Protein AF-A0A914RLU3-F1 (afdb_monomer_lite)

InterPro domains:
  IPR011598 Myc-type, basic helix-loop-helix (bHLH) domain [PF00010] (52-104)
  IPR011598 Myc-type, basic helix-loop-helix (bHLH) domain [PS50888] (50-103)
  IPR011598 Myc-type, basic helix-loop-helix (bHLH) domain [SM00353] (56-109)
  IPR036638 Helix-loop-helix DNA-binding domain superfamily [G3DSA:4.10.280.10] (49-121)
  IPR036638 Helix-loop-helix DNA-binding domain superfamily [SSF47459] (41-115)

Sequence (152 aa):
MGPIEAQVERCHVSGGSGHSGSPIGMDMETLVRGSSQEISNEPDFYRDRRKKDIHNMIERRRRYNINDRIKELGLMLPKHSAEEMKLNKGTILKASCDYIRQLQKDRELMLRQQQQQARLEHAARIYAERVKIRSSNDFASLRVNFTHLRLY

pLDDT: mean 76.43, std 21.84, range [33.19, 98.69]

Radius of gyration: 37.79 Å; chains: 1; bounding box: 86×36×114 Å

Foldseek 3Di:
DDDDDDDDDDDDDDDDDDDDDDPDDPDPVCVVVVPPPPPDDDPVVVVVVVVVVVVVVVVVVVVVVVVVVLVVLVVPADPVQVPPDPDDSVSSVVRSVVVVVVVVVVVVVVVVVVVVVVVVVVVVVVVVVVVVVVVVVVVVVVVVVVVVVVVD

Structure (mmCIF, N/CA/C/O backbone):
data_AF-A0A914RLU3-F1
#
_entry.id   AF-A0A914RLU3-F1
#
loop_
_atom_site.group_PDB
_atom_site.id
_atom_site.type_symbol
_atom_site.label_atom_id
_atom_site.label_alt_id
_atom_site.label_comp_id
_atom_site.label_asym_id
_atom_site.label_entity_id
_atom_site.label_seq_id
_atom_site.pdbx_PDB_ins_code
_atom_site.Cartn_x
_atom_site.Cartn_y
_atom_site.Cartn_z
_atom_site.occupancy
_atom_site.B_iso_or_equiv
_atom_site.auth_seq_id
_atom_site.auth_comp_id
_atom_site.auth_asym_id
_atom_site.auth_atom_id
_atom_site.pdbx_PDB_model_num
ATOM 1 N N . MET A 1 1 ? -27.153 -2.106 -46.336 1.00 46.38 1 MET A N 1
ATOM 2 C CA . MET A 1 1 ? -27.915 -3.067 -45.512 1.00 46.38 1 MET A CA 1
ATOM 3 C C . MET A 1 1 ? -27.770 -4.441 -46.148 1.00 46.38 1 MET A C 1
ATOM 5 O O . MET A 1 1 ? -28.443 -4.730 -47.123 1.00 46.38 1 MET A O 1
ATOM 9 N N . GLY A 1 2 ? -26.804 -5.211 -45.654 1.00 47.69 2 GLY A N 1
ATOM 10 C CA . GLY A 1 2 ? -26.425 -6.572 -46.053 1.00 47.69 2 GLY A CA 1
ATOM 11 C C . GLY A 1 2 ? -25.461 -7.099 -44.972 1.00 47.69 2 GLY A C 1
ATOM 12 O O . GLY A 1 2 ? -24.782 -6.264 -44.369 1.00 47.69 2 GLY A O 1
ATOM 13 N N . PRO A 1 3 ? -25.498 -8.393 -44.610 1.00 53.44 3 PRO A N 1
ATOM 14 C CA . PRO A 1 3 ? -25.253 -8.822 -43.236 1.00 53.44 3 PRO A CA 1
ATOM 15 C C . PRO A 1 3 ? -23.774 -8.951 -42.849 1.00 53.44 3 PRO A C 1
ATOM 17 O O . PRO A 1 3 ? -22.882 -9.154 -43.663 1.00 53.44 3 PRO A O 1
ATOM 20 N N . ILE A 1 4 ? -23.588 -8.811 -41.543 1.00 46.34 4 ILE A N 1
ATOM 21 C CA . ILE A 1 4 ? -22.381 -8.872 -40.720 1.00 46.34 4 ILE A CA 1
ATOM 22 C C . ILE A 1 4 ? -21.914 -10.334 -40.615 1.00 46.34 4 ILE A C 1
ATOM 24 O O . ILE A 1 4 ? -22.613 -11.148 -40.015 1.00 46.34 4 ILE A O 1
ATOM 28 N N . GLU A 1 5 ? -20.748 -10.673 -41.172 1.00 45.66 5 GLU A N 1
ATOM 29 C CA . GLU A 1 5 ? -20.100 -11.964 -40.911 1.00 45.66 5 GLU A CA 1
ATOM 30 C C . GLU A 1 5 ? -19.402 -11.928 -39.546 1.00 45.66 5 GLU A C 1
ATOM 32 O O . GLU A 1 5 ? -18.410 -11.231 -39.331 1.00 45.66 5 GLU A O 1
ATOM 37 N N . ALA A 1 6 ? -19.962 -12.681 -38.601 1.00 46.19 6 ALA A N 1
ATOM 38 C CA . ALA A 1 6 ? -19.356 -12.973 -37.316 1.00 46.19 6 ALA A CA 1
ATOM 39 C C . ALA A 1 6 ? -18.381 -14.152 -37.472 1.00 46.19 6 ALA A C 1
ATOM 41 O O . ALA A 1 6 ? -18.801 -15.300 -37.612 1.00 46.19 6 ALA A O 1
ATOM 42 N N . GLN A 1 7 ? -17.076 -13.881 -37.416 1.00 38.69 7 GLN A N 1
ATOM 43 C CA . GLN A 1 7 ? -16.056 -14.923 -37.288 1.00 38.69 7 GLN A CA 1
ATOM 44 C C . GLN A 1 7 ? -15.999 -15.388 -35.821 1.00 38.69 7 GLN A C 1
ATOM 46 O O . GLN A 1 7 ? -15.350 -14.773 -34.975 1.00 38.69 7 GLN A O 1
ATOM 51 N N . VAL A 1 8 ? -16.708 -16.475 -35.519 1.00 45.25 8 VAL A N 1
ATOM 52 C CA . VAL A 1 8 ? -16.629 -17.204 -34.247 1.00 45.25 8 VAL A CA 1
ATOM 53 C C . VAL A 1 8 ? -15.553 -18.290 -34.358 1.00 45.25 8 VAL A C 1
ATOM 55 O O . VAL A 1 8 ? -15.610 -19.161 -35.218 1.00 45.25 8 VAL A O 1
ATOM 58 N N . GLU A 1 9 ? -14.565 -18.169 -33.470 1.00 38.16 9 GLU A N 1
ATOM 59 C CA . GLU A 1 9 ? -13.868 -19.239 -32.746 1.00 38.16 9 GLU A CA 1
ATOM 60 C C . GLU A 1 9 ? -13.199 -20.387 -33.534 1.00 38.16 9 GLU A C 1
ATOM 62 O O . GLU A 1 9 ? -13.816 -21.325 -34.035 1.00 38.16 9 GLU A O 1
ATOM 67 N N . ARG A 1 10 ? -11.861 -20.396 -33.493 1.00 38.75 10 ARG A N 1
ATOM 68 C CA . ARG A 1 10 ? -11.083 -21.637 -33.547 1.00 38.75 10 ARG A CA 1
ATOM 69 C C . ARG A 1 10 ? -9.965 -21.557 -32.507 1.00 38.75 10 ARG A C 1
ATOM 71 O O . ARG A 1 10 ? -8.853 -21.126 -32.799 1.00 38.75 10 ARG A O 1
ATOM 78 N N . CYS A 1 11 ? -10.279 -21.942 -31.272 1.00 37.19 11 CYS A N 1
ATOM 79 C CA . CYS A 1 11 ? -9.282 -22.185 -30.233 1.00 37.19 11 CYS A CA 1
ATOM 80 C C . CYS A 1 11 ? -8.429 -23.395 -30.632 1.00 37.19 11 CYS A C 1
ATOM 82 O O . CYS A 1 11 ? -8.907 -24.527 -30.634 1.00 37.19 11 CYS A O 1
ATOM 84 N N . HIS A 1 12 ? -7.162 -23.160 -30.974 1.00 33.19 12 HIS A N 1
ATOM 85 C CA . HIS A 1 12 ? -6.158 -24.217 -31.033 1.00 33.19 12 HIS A CA 1
ATOM 86 C C . HIS A 1 12 ? -5.604 -24.434 -29.624 1.00 33.19 12 HIS A C 1
ATOM 88 O O . HIS A 1 12 ? -4.886 -23.590 -29.088 1.00 33.19 12 HIS A O 1
ATOM 94 N N . VAL A 1 13 ? -5.959 -25.570 -29.027 1.00 45.31 13 VAL A N 1
ATOM 95 C CA . VAL A 1 13 ? -5.305 -26.098 -27.831 1.00 45.31 13 VAL A CA 1
ATOM 96 C C . VAL A 1 13 ? -4.135 -26.958 -28.295 1.00 45.31 13 VAL A C 1
ATOM 98 O O . VAL A 1 13 ? -4.314 -28.058 -28.806 1.00 45.31 13 VAL A O 1
ATOM 101 N N . SER A 1 14 ? -2.928 -26.450 -28.101 1.00 40.00 14 SER A N 1
ATOM 102 C CA . SER A 1 14 ? -1.679 -27.212 -28.143 1.00 40.00 14 SER A CA 1
ATOM 103 C C . SER A 1 14 ? -0.895 -26.735 -26.926 1.00 40.00 14 SER A C 1
ATOM 105 O O . SER A 1 14 ? -0.557 -25.562 -26.827 1.00 40.00 14 SER A O 1
ATOM 107 N N . GLY A 1 15 ? -0.792 -27.531 -25.867 1.00 38.25 15 GLY A N 1
ATOM 108 C CA . GLY A 1 15 ? 0.014 -28.746 -25.858 1.00 38.25 15 GLY A CA 1
ATOM 109 C C . GLY A 1 15 ? 1.267 -28.390 -25.066 1.00 38.25 15 GLY A C 1
ATOM 110 O O . GLY A 1 15 ? 2.167 -27.744 -25.590 1.00 38.25 15 GLY A O 1
ATOM 111 N N . GLY A 1 16 ? 1.239 -28.675 -23.764 1.00 40.62 16 GLY A N 1
ATOM 112 C CA . GLY A 1 16 ? 2.281 -28.276 -22.830 1.00 40.62 16 GLY A CA 1
ATOM 113 C C . GLY A 1 16 ? 3.628 -28.931 -23.122 1.00 40.62 16 GLY A C 1
ATOM 114 O O . GLY A 1 16 ? 3.698 -30.100 -23.485 1.00 40.62 16 GLY A O 1
ATOM 115 N N . SER A 1 17 ? 4.688 -28.172 -22.863 1.00 36.97 17 SER A N 1
ATOM 116 C CA . SER A 1 17 ? 6.045 -28.686 -22.716 1.00 36.97 17 SER A CA 1
ATOM 117 C C . SER A 1 17 ? 6.622 -28.094 -21.443 1.00 36.97 17 SER A C 1
ATOM 119 O O . SER A 1 17 ? 7.018 -26.929 -21.397 1.00 36.97 17 SER A O 1
ATOM 121 N N . GLY A 1 18 ? 6.633 -28.907 -20.388 1.00 44.44 18 GLY A N 1
ATOM 122 C CA . GLY A 1 18 ? 7.465 -28.658 -19.226 1.00 44.44 18 GLY A CA 1
ATOM 123 C C . GLY A 1 18 ? 8.928 -28.668 -19.657 1.00 44.44 18 GLY A C 1
ATOM 124 O O . GLY A 1 18 ? 9.405 -29.625 -20.261 1.00 44.44 18 GLY A O 1
ATOM 125 N N . HIS A 1 19 ? 9.638 -27.590 -19.354 1.00 36.59 19 HIS A N 1
ATOM 126 C CA . HIS A 1 19 ? 11.086 -27.613 -19.226 1.00 36.59 19 HIS A CA 1
ATOM 127 C C . HIS A 1 19 ? 11.415 -27.191 -17.801 1.00 36.59 19 HIS A C 1
ATOM 129 O O . HIS A 1 19 ? 11.551 -26.018 -17.463 1.00 36.59 19 HIS A O 1
ATOM 135 N N . SER A 1 20 ? 11.478 -28.208 -16.949 1.00 44.38 20 SER A N 1
ATOM 136 C CA . SER A 1 20 ? 12.290 -28.221 -15.745 1.00 44.38 20 SER A CA 1
ATOM 137 C C . SER A 1 20 ? 13.754 -28.056 -16.145 1.00 44.38 20 SER A C 1
ATOM 139 O O . SER A 1 20 ? 14.288 -28.885 -16.880 1.00 44.38 20 SER A O 1
ATOM 141 N N . GLY A 1 21 ? 14.403 -27.001 -15.665 1.00 38.00 21 GLY A N 1
ATOM 142 C CA . GLY A 1 21 ? 15.829 -26.801 -15.887 1.00 38.00 21 GLY A CA 1
ATOM 143 C C . GLY A 1 21 ? 16.245 -25.359 -15.662 1.00 38.00 21 GLY A C 1
ATOM 144 O O . GLY A 1 21 ? 16.548 -24.647 -16.613 1.00 38.00 21 GLY A O 1
ATOM 145 N N . SER A 1 22 ? 16.267 -24.921 -14.401 1.00 42.84 22 SER A N 1
ATOM 146 C CA . SER A 1 22 ? 17.113 -23.788 -14.015 1.00 42.84 22 SER A CA 1
ATOM 147 C C . SER A 1 22 ? 18.542 -24.073 -14.487 1.00 42.84 22 SER A C 1
ATOM 149 O O . SER A 1 22 ? 19.084 -25.111 -14.093 1.00 42.84 22 SER A O 1
ATOM 151 N N . PRO A 1 23 ? 19.204 -23.183 -15.249 1.00 47.81 23 PRO A N 1
ATOM 152 C CA . PRO A 1 23 ? 20.647 -23.222 -15.316 1.00 47.81 23 PRO A CA 1
ATOM 153 C C . PRO A 1 23 ? 21.137 -22.771 -13.943 1.00 47.81 23 PRO A C 1
ATOM 155 O O . PRO A 1 23 ? 21.071 -21.595 -13.579 1.00 47.81 23 PRO A O 1
ATOM 158 N N . ILE A 1 24 ? 21.536 -23.765 -13.156 1.00 47.59 24 ILE A N 1
ATOM 159 C CA . ILE A 1 24 ? 22.333 -23.621 -11.945 1.00 47.59 24 ILE A CA 1
ATOM 160 C C . ILE A 1 24 ? 23.471 -22.645 -12.252 1.00 47.59 24 ILE A C 1
ATOM 162 O O . ILE A 1 24 ? 24.061 -22.683 -13.332 1.00 47.59 24 ILE A O 1
ATOM 166 N N . GLY A 1 25 ? 23.686 -21.723 -11.313 1.00 46.69 25 GLY A N 1
ATOM 167 C CA . GLY A 1 25 ? 24.526 -20.548 -11.469 1.00 46.69 25 GLY A CA 1
ATOM 168 C C . GLY A 1 25 ? 25.853 -20.841 -12.152 1.00 46.69 25 GLY A C 1
ATOM 169 O O . GLY A 1 25 ? 26.681 -21.585 -11.638 1.00 46.69 25 GLY A O 1
ATOM 170 N N . MET A 1 26 ? 26.072 -20.176 -13.283 1.00 54.44 26 MET A N 1
ATOM 171 C CA . MET A 1 26 ? 27.430 -19.816 -13.649 1.00 54.44 26 MET A CA 1
ATOM 172 C C . MET A 1 26 ? 27.862 -18.780 -12.617 1.00 54.44 26 MET A C 1
ATOM 174 O O . MET A 1 26 ? 27.291 -17.687 -12.548 1.00 54.44 26 MET A O 1
ATOM 178 N N . ASP A 1 27 ? 28.769 -19.178 -11.733 1.00 50.53 27 ASP A N 1
ATOM 179 C CA . ASP A 1 27 ? 29.356 -18.270 -10.765 1.00 50.53 27 ASP A CA 1
ATOM 180 C C . ASP A 1 27 ? 29.993 -17.072 -11.509 1.00 50.53 27 ASP A C 1
ATOM 182 O O . ASP A 1 27 ? 30.516 -17.151 -12.625 1.00 50.53 27 ASP A O 1
ATOM 186 N N . MET A 1 28 ? 29.902 -15.890 -10.903 1.00 56.34 28 MET A N 1
ATOM 187 C CA . MET A 1 28 ? 30.610 -14.705 -11.403 1.00 56.34 28 MET A CA 1
ATOM 188 C C . MET A 1 28 ? 32.134 -14.948 -11.386 1.00 56.34 28 MET A C 1
ATOM 190 O O . MET A 1 28 ? 32.891 -14.316 -12.121 1.00 56.34 28 MET A O 1
ATOM 194 N N . GLU A 1 29 ? 32.572 -15.890 -10.551 1.00 51.41 29 GLU A N 1
ATOM 195 C CA . GLU A 1 29 ? 33.960 -16.201 -10.250 1.00 51.41 29 GLU A CA 1
ATOM 196 C C . GLU A 1 29 ? 34.652 -16.994 -11.369 1.00 51.41 29 GLU A C 1
ATOM 198 O O . GLU A 1 29 ? 35.809 -16.703 -11.667 1.00 51.41 29 GLU A O 1
ATOM 203 N N . THR A 1 30 ? 33.954 -17.877 -12.097 1.00 56.78 30 THR A N 1
ATOM 204 C CA . THR A 1 30 ? 34.491 -18.571 -13.286 1.00 56.78 30 THR A CA 1
ATOM 205 C C . THR A 1 30 ? 34.547 -17.646 -14.498 1.00 56.78 30 THR A C 1
ATOM 207 O O . THR A 1 30 ? 35.478 -17.746 -15.297 1.00 56.78 30 THR A O 1
ATOM 210 N N . LEU A 1 31 ? 33.636 -16.671 -14.613 1.00 58.97 31 LEU A N 1
ATOM 211 C CA . LEU A 1 31 ? 33.713 -15.654 -15.671 1.00 58.97 31 LEU A CA 1
ATOM 212 C C . LEU A 1 31 ? 34.892 -14.685 -15.459 1.00 58.97 31 LEU A C 1
ATOM 214 O O . LEU A 1 31 ? 35.476 -14.201 -16.428 1.00 58.97 31 LEU A O 1
ATOM 218 N N . VAL A 1 32 ? 35.266 -14.427 -14.199 1.00 56.66 32 VAL A N 1
ATOM 219 C CA . VAL A 1 32 ? 36.437 -13.614 -13.833 1.00 56.66 32 VAL A CA 1
ATOM 220 C C . VAL A 1 32 ? 37.735 -14.434 -13.895 1.00 56.66 32 VAL A C 1
ATOM 222 O O . VAL A 1 32 ? 38.720 -13.954 -14.451 1.00 56.66 32 VAL A O 1
ATOM 225 N N . ARG A 1 33 ? 37.762 -15.690 -13.422 1.00 51.66 33 ARG A N 1
ATOM 226 C CA . ARG A 1 33 ? 38.958 -16.561 -13.481 1.00 51.66 33 ARG A CA 1
ATOM 227 C C . ARG A 1 33 ? 39.293 -17.063 -14.885 1.00 51.66 33 ARG A C 1
ATOM 229 O O . ARG A 1 33 ? 40.472 -17.160 -15.208 1.00 51.66 33 ARG A O 1
ATOM 236 N N . GLY A 1 34 ? 38.298 -17.302 -15.740 1.00 46.25 34 GLY A N 1
ATOM 237 C CA . GLY A 1 34 ? 38.500 -17.674 -17.147 1.00 46.25 34 GLY A CA 1
ATOM 238 C C . GLY A 1 34 ? 39.017 -16.536 -18.036 1.00 46.25 34 GLY A C 1
ATOM 239 O O . GLY A 1 34 ? 39.138 -16.714 -19.243 1.00 46.25 34 GLY A O 1
ATOM 240 N N . SER A 1 35 ? 39.296 -15.357 -17.464 1.00 47.84 35 SER A N 1
ATOM 241 C CA . SER A 1 35 ? 39.786 -14.187 -18.199 1.00 47.84 35 SER A CA 1
ATOM 242 C C . SER A 1 35 ? 41.290 -13.918 -18.049 1.00 47.84 35 SER A C 1
ATOM 244 O O . SER A 1 35 ? 41.813 -13.031 -18.722 1.00 47.84 35 SER A O 1
ATOM 246 N N . SER A 1 36 ? 41.996 -14.699 -17.222 1.00 50.09 36 SER A N 1
ATOM 247 C CA . SER A 1 36 ? 43.418 -14.463 -16.916 1.00 50.09 36 SER A CA 1
ATOM 248 C C . SER A 1 36 ? 44.401 -15.395 -17.635 1.00 50.09 36 SER A C 1
ATOM 250 O O . SER A 1 36 ? 45.599 -15.132 -17.617 1.00 50.09 36 SER A O 1
ATOM 252 N N . GLN A 1 37 ? 43.936 -16.453 -18.298 1.00 49.41 37 GLN A N 1
ATOM 253 C CA . GLN A 1 37 ? 44.753 -17.336 -19.139 1.00 49.41 37 GLN A CA 1
ATOM 254 C C . GLN A 1 37 ? 43.940 -17.597 -20.415 1.00 49.41 37 GLN A C 1
ATOM 256 O O . GLN A 1 37 ? 42.790 -17.995 -20.292 1.00 49.41 37 GLN A O 1
ATOM 261 N N . GLU A 1 38 ? 44.503 -17.320 -21.601 1.00 46.44 38 GLU A N 1
ATOM 262 C CA . GLU A 1 38 ? 43.864 -17.324 -22.947 1.00 46.44 38 GLU A CA 1
ATOM 263 C C . GLU A 1 38 ? 43.239 -15.989 -23.451 1.00 46.44 38 GLU A C 1
ATOM 265 O O . GLU A 1 38 ? 42.285 -15.998 -24.226 1.00 46.44 38 GLU A O 1
ATOM 270 N N . ILE A 1 39 ? 43.758 -14.803 -23.083 1.00 55.75 39 ILE A N 1
ATOM 271 C CA . ILE A 1 39 ? 43.353 -13.522 -23.724 1.00 55.75 39 ILE A CA 1
ATOM 272 C C . ILE A 1 39 ? 44.576 -12.706 -24.156 1.00 55.75 39 ILE A C 1
ATOM 274 O O . ILE A 1 39 ? 44.816 -11.606 -23.660 1.00 55.75 39 ILE A O 1
ATOM 278 N N . SER A 1 40 ? 45.364 -13.238 -25.086 1.00 51.44 40 SER A N 1
ATOM 279 C CA . SER A 1 40 ? 46.501 -12.504 -25.666 1.00 51.44 40 SER A CA 1
ATOM 280 C C . SER A 1 40 ? 46.321 -12.126 -27.140 1.00 51.44 40 SER A C 1
ATOM 282 O O . SER A 1 40 ? 47.074 -11.283 -27.604 1.00 51.44 40 SER A O 1
ATOM 284 N N . ASN A 1 41 ? 45.319 -12.656 -27.860 1.00 58.38 41 ASN A N 1
ATOM 285 C CA . ASN A 1 41 ? 45.194 -12.474 -29.321 1.00 58.38 41 ASN A CA 1
ATOM 286 C C . ASN A 1 41 ? 43.757 -12.200 -29.826 1.00 58.38 41 ASN A C 1
ATOM 288 O O . ASN A 1 41 ? 43.429 -12.545 -30.957 1.00 58.38 41 ASN A O 1
ATOM 292 N N . GLU A 1 42 ? 42.875 -11.600 -29.020 1.00 60.16 42 GLU A N 1
ATOM 293 C CA . GLU A 1 42 ? 41.570 -11.125 -29.518 1.00 60.16 42 GLU A CA 1
ATOM 294 C C . GLU A 1 42 ? 41.675 -9.650 -29.933 1.00 60.16 42 GLU A C 1
ATOM 296 O O . GLU A 1 42 ? 42.023 -8.829 -29.075 1.00 60.16 42 GLU A O 1
ATOM 301 N N . PRO A 1 43 ? 41.377 -9.286 -31.199 1.00 74.75 43 PRO A N 1
ATOM 302 C CA . PRO A 1 43 ? 41.423 -7.899 -31.649 1.00 74.75 43 PRO A CA 1
ATOM 303 C C . PRO A 1 43 ? 40.581 -7.008 -30.735 1.00 74.75 43 PRO A C 1
ATOM 305 O O . PRO A 1 43 ? 39.458 -7.371 -30.375 1.00 74.75 43 PRO A O 1
ATOM 308 N N . ASP A 1 44 ? 41.085 -5.823 -30.385 1.00 73.56 44 ASP A N 1
ATOM 309 C CA . ASP A 1 44 ? 40.456 -4.921 -29.404 1.00 73.56 44 ASP A CA 1
ATOM 310 C C . ASP A 1 44 ? 38.967 -4.638 -29.689 1.00 73.56 44 ASP A C 1
ATOM 312 O O . ASP A 1 44 ? 38.154 -4.518 -28.770 1.00 73.56 44 ASP A O 1
ATOM 316 N N . PHE A 1 45 ? 38.575 -4.675 -30.966 1.00 76.19 45 PHE A N 1
ATOM 317 C CA . PHE A 1 45 ? 37.187 -4.606 -31.422 1.00 76.19 45 PHE A CA 1
ATOM 318 C C . PHE A 1 45 ? 36.254 -5.656 -30.779 1.00 76.19 45 PHE A C 1
ATOM 320 O O . PHE A 1 45 ? 35.133 -5.334 -30.372 1.00 76.19 45 PHE A O 1
ATOM 327 N N . TYR A 1 46 ? 36.694 -6.910 -30.648 1.00 76.81 46 TYR A N 1
ATOM 328 C CA . TYR A 1 46 ? 35.898 -7.986 -30.047 1.00 76.81 46 TYR A CA 1
ATOM 329 C C . TYR A 1 46 ? 35.790 -7.841 -28.527 1.00 76.81 46 TYR A C 1
ATOM 331 O O . TYR A 1 46 ? 34.742 -8.146 -27.946 1.00 76.81 46 TYR A O 1
ATOM 339 N N . ARG A 1 47 ? 36.833 -7.310 -27.876 1.00 79.12 47 ARG A N 1
ATOM 340 C CA . ARG A 1 47 ? 36.824 -7.010 -26.435 1.00 79.12 47 ARG A CA 1
ATOM 341 C C . ARG A 1 47 ? 35.833 -5.886 -26.122 1.00 79.12 47 ARG A C 1
ATOM 343 O O . ARG A 1 47 ? 35.045 -6.013 -25.182 1.00 79.12 47 ARG A O 1
ATOM 350 N N . ASP A 1 48 ? 35.800 -4.837 -26.939 1.00 85.31 48 ASP A N 1
ATOM 351 C CA . ASP A 1 48 ? 34.870 -3.716 -26.771 1.00 85.31 48 ASP A CA 1
ATOM 352 C C . ASP A 1 48 ? 33.419 -4.092 -27.067 1.00 85.31 48 ASP A C 1
ATOM 354 O O . ASP A 1 48 ? 32.505 -3.674 -26.348 1.00 85.31 48 ASP A O 1
ATOM 358 N N . ARG A 1 49 ? 33.186 -4.941 -28.074 1.00 92.62 49 ARG A N 1
ATOM 359 C CA . ARG A 1 49 ? 31.855 -5.496 -28.340 1.00 92.62 49 ARG A CA 1
ATOM 360 C C . ARG A 1 49 ? 31.351 -6.329 -27.160 1.00 92.62 49 ARG A C 1
ATOM 362 O O . ARG A 1 49 ? 30.239 -6.101 -26.691 1.00 92.62 49 ARG A O 1
ATOM 369 N N . ARG A 1 50 ? 32.193 -7.211 -26.608 1.00 90.38 50 ARG A N 1
ATOM 370 C CA . ARG A 1 50 ? 31.845 -8.042 -25.443 1.00 90.38 50 ARG A CA 1
ATOM 371 C C . ARG A 1 50 ? 31.487 -7.194 -24.221 1.00 90.38 50 ARG A C 1
ATOM 373 O O . ARG A 1 50 ? 30.487 -7.465 -23.560 1.00 90.38 50 ARG A O 1
ATOM 380 N N . LYS A 1 51 ? 32.255 -6.134 -23.940 1.00 93.44 51 LYS A N 1
ATOM 381 C CA . LYS A 1 51 ? 31.945 -5.185 -22.856 1.00 93.44 51 LYS A CA 1
ATOM 382 C C . LYS A 1 51 ? 30.582 -4.515 -23.055 1.00 93.44 51 LYS A C 1
ATOM 384 O O . LYS A 1 51 ? 29.802 -4.440 -22.106 1.00 93.44 51 LYS A O 1
ATOM 389 N N . LYS A 1 52 ? 30.269 -4.068 -24.278 1.00 95.50 52 LYS A N 1
ATOM 390 C CA . LYS A 1 52 ? 28.962 -3.473 -24.615 1.00 95.50 52 LYS A CA 1
ATOM 391 C C . LYS A 1 52 ? 27.818 -4.472 -24.444 1.00 95.50 52 LYS A C 1
ATOM 393 O O . LYS A 1 52 ? 26.789 -4.114 -23.880 1.00 95.50 52 LYS A O 1
ATOM 398 N N . ASP A 1 53 ? 28.001 -5.720 -24.861 1.00 95.50 53 ASP A N 1
ATOM 399 C CA . ASP A 1 53 ? 26.976 -6.760 -24.728 1.00 95.50 53 ASP A CA 1
ATOM 400 C C . ASP A 1 53 ? 26.709 -7.119 -23.259 1.00 95.50 53 ASP A C 1
ATOM 402 O O . ASP A 1 53 ? 25.549 -7.207 -22.847 1.00 95.50 53 ASP A O 1
ATOM 406 N N . ILE A 1 54 ? 27.763 -7.224 -22.440 1.00 95.94 54 ILE A N 1
ATOM 407 C CA . ILE A 1 54 ? 27.644 -7.410 -20.986 1.00 95.94 54 ILE A CA 1
ATOM 408 C C . ILE A 1 54 ? 26.900 -6.227 -20.358 1.00 95.94 54 ILE A C 1
ATOM 410 O O . ILE A 1 54 ? 25.947 -6.429 -19.603 1.00 95.94 54 ILE A O 1
ATOM 414 N N . HIS A 1 55 ? 27.281 -4.995 -20.701 1.00 97.94 55 HIS A N 1
ATOM 415 C CA . HIS A 1 55 ? 26.610 -3.794 -20.210 1.00 97.94 55 HIS A CA 1
ATOM 416 C C . HIS A 1 55 ? 25.116 -3.783 -20.582 1.00 97.94 55 HIS A C 1
ATOM 418 O O . HIS A 1 55 ? 24.255 -3.606 -19.718 1.00 97.94 55 HIS A O 1
ATOM 424 N N . ASN A 1 56 ? 24.791 -4.071 -21.844 1.00 98.12 56 ASN A N 1
ATOM 425 C CA . ASN A 1 56 ? 23.417 -4.148 -22.340 1.00 98.12 56 ASN A CA 1
ATOM 426 C C . ASN A 1 56 ? 22.602 -5.239 -21.635 1.00 98.12 56 ASN A C 1
ATOM 428 O O . ASN A 1 56 ? 21.414 -5.054 -21.359 1.00 98.12 56 ASN A O 1
ATOM 432 N N . MET A 1 57 ? 23.222 -6.384 -21.346 1.00 97.88 57 MET A N 1
ATOM 433 C CA . MET A 1 57 ? 22.597 -7.470 -20.597 1.00 97.88 57 MET A CA 1
ATOM 434 C C . MET A 1 57 ? 22.273 -7.048 -19.161 1.00 97.88 57 MET A C 1
ATOM 436 O O . MET A 1 57 ? 21.150 -7.274 -18.702 1.00 97.88 57 MET A O 1
ATOM 440 N N . ILE A 1 58 ? 23.218 -6.406 -18.474 1.00 98.19 58 ILE A N 1
ATOM 441 C CA . ILE A 1 58 ? 23.032 -5.911 -17.105 1.00 98.19 58 ILE A CA 1
ATOM 442 C C . ILE A 1 58 ? 21.908 -4.874 -17.061 1.00 98.19 58 ILE A C 1
ATOM 444 O O . ILE A 1 58 ? 20.991 -4.999 -16.248 1.00 98.19 58 ILE A O 1
ATOM 448 N N . GLU A 1 59 ? 21.908 -3.901 -17.972 1.00 98.44 59 GLU A N 1
ATOM 449 C CA . GLU A 1 59 ? 20.862 -2.876 -18.003 1.00 98.44 59 GLU A CA 1
ATOM 450 C C . GLU A 1 59 ? 19.494 -3.469 -18.360 1.00 98.44 59 GLU A C 1
ATOM 452 O O . GLU A 1 59 ? 18.471 -3.095 -17.787 1.00 98.44 59 GLU A O 1
ATOM 457 N N . ARG A 1 60 ? 19.439 -4.456 -19.262 1.00 98.69 60 ARG A N 1
ATOM 458 C CA . ARG A 1 60 ? 18.195 -5.186 -19.541 1.00 98.69 60 ARG A CA 1
ATOM 459 C C . ARG A 1 60 ? 17.667 -5.880 -18.279 1.00 98.69 60 ARG A C 1
ATOM 461 O O . ARG A 1 60 ? 16.485 -5.735 -17.970 1.00 98.69 60 ARG A 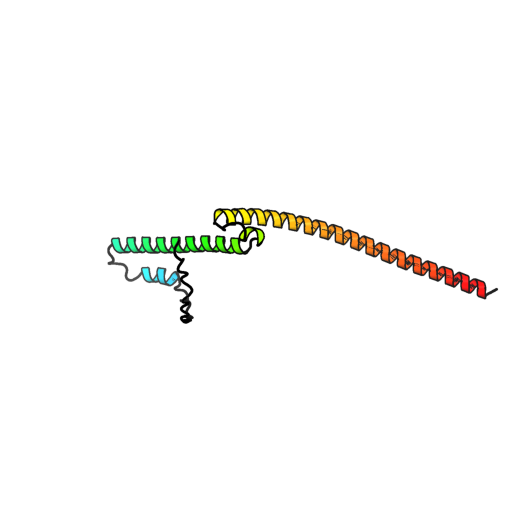O 1
ATOM 468 N N . ARG A 1 61 ? 18.532 -6.562 -17.520 1.00 98.50 61 ARG A N 1
ATOM 469 C CA . ARG A 1 61 ? 18.164 -7.201 -16.245 1.00 98.50 61 ARG A CA 1
ATOM 470 C C . ARG A 1 61 ? 17.658 -6.178 -15.225 1.00 98.50 61 ARG A C 1
ATOM 472 O O . ARG A 1 61 ? 16.620 -6.408 -14.610 1.00 98.50 61 ARG A O 1
ATOM 479 N N . ARG A 1 62 ? 18.338 -5.036 -15.085 1.00 98.62 62 ARG A N 1
ATOM 480 C CA . ARG A 1 62 ? 17.908 -3.933 -14.212 1.00 98.62 62 ARG A CA 1
ATOM 481 C C . ARG A 1 62 ? 16.517 -3.424 -14.593 1.00 98.62 62 ARG A C 1
ATOM 483 O O . ARG A 1 62 ? 15.657 -3.294 -13.724 1.00 98.62 62 ARG A O 1
ATOM 490 N N . ARG A 1 63 ? 16.267 -3.189 -15.887 1.00 98.62 63 ARG A N 1
ATOM 491 C CA . ARG A 1 63 ? 14.952 -2.746 -16.383 1.00 98.62 63 ARG A CA 1
ATOM 492 C C . ARG A 1 63 ? 13.846 -3.752 -16.082 1.00 98.62 63 ARG A C 1
ATOM 494 O O . ARG A 1 63 ? 12.759 -3.332 -15.693 1.00 98.62 63 ARG A O 1
ATOM 501 N N . TYR A 1 64 ? 14.106 -5.050 -16.238 1.00 98.62 64 TYR A N 1
ATOM 502 C CA . TYR A 1 64 ? 13.132 -6.084 -15.878 1.00 98.62 64 TYR A CA 1
ATOM 503 C C . TYR A 1 64 ? 12.838 -6.090 -14.387 1.00 98.62 64 TYR A C 1
ATOM 505 O O . TYR A 1 64 ? 11.675 -5.993 -14.017 1.00 98.62 64 TYR A O 1
ATOM 513 N N . ASN A 1 65 ? 13.872 -6.057 -13.545 1.00 98.38 65 ASN A N 1
ATOM 514 C CA . ASN A 1 65 ? 13.682 -6.021 -12.101 1.00 98.38 65 ASN A CA 1
ATOM 515 C C . ASN A 1 65 ? 12.803 -4.837 -11.665 1.00 98.38 65 ASN A C 1
ATOM 517 O O . ASN A 1 65 ? 11.830 -5.033 -10.945 1.00 98.38 65 ASN A O 1
ATOM 521 N N . ILE A 1 66 ? 13.072 -3.629 -12.174 1.00 98.50 66 ILE A N 1
ATOM 522 C CA . ILE A 1 66 ? 12.247 -2.444 -11.886 1.00 98.50 66 ILE A CA 1
ATOM 523 C C . ILE A 1 66 ? 10.798 -2.651 -12.347 1.00 98.50 66 ILE A C 1
ATOM 525 O O . ILE A 1 66 ? 9.863 -2.362 -11.603 1.00 98.50 66 ILE A O 1
ATOM 529 N N . ASN A 1 67 ? 10.596 -3.143 -13.572 1.00 97.94 67 ASN A N 1
ATOM 530 C CA . ASN A 1 67 ? 9.254 -3.365 -14.109 1.00 97.94 67 ASN A CA 1
ATOM 531 C C . ASN A 1 67 ? 8.467 -4.385 -13.282 1.00 97.94 67 ASN A C 1
ATOM 533 O O . ASN A 1 67 ? 7.270 -4.192 -13.076 1.00 97.94 67 ASN A O 1
ATOM 537 N N . ASP A 1 68 ? 9.126 -5.436 -12.809 1.00 97.94 68 ASP A N 1
ATOM 538 C CA . ASP A 1 68 ? 8.488 -6.485 -12.022 1.00 97.94 68 ASP A CA 1
ATOM 539 C C . ASP A 1 68 ? 8.101 -5.975 -10.635 1.00 97.94 68 ASP A C 1
ATOM 541 O O . ASP A 1 68 ? 6.975 -6.214 -10.209 1.00 97.94 68 ASP A O 1
ATOM 545 N N . ARG A 1 69 ? 8.947 -5.158 -9.988 1.00 98.00 69 ARG A N 1
ATOM 546 C CA . ARG A 1 69 ? 8.574 -4.481 -8.732 1.00 98.00 69 ARG A CA 1
ATOM 547 C C . ARG A 1 69 ? 7.370 -3.565 -8.902 1.00 98.00 69 ARG A C 1
ATOM 549 O O . ARG A 1 69 ? 6.489 -3.552 -8.051 1.00 98.00 69 ARG A O 1
ATOM 556 N N . ILE A 1 70 ? 7.287 -2.830 -10.012 1.00 96.38 70 ILE A N 1
ATOM 557 C CA . ILE A 1 70 ? 6.115 -1.990 -10.295 1.00 96.38 70 ILE A CA 1
ATOM 558 C C . ILE A 1 70 ? 4.863 -2.856 -10.499 1.00 96.38 70 ILE A C 1
ATOM 560 O O . ILE A 1 70 ? 3.808 -2.522 -9.976 1.00 96.38 70 ILE A O 1
ATOM 564 N N . LYS A 1 71 ? 4.952 -3.981 -11.216 1.00 93.88 71 LYS A N 1
ATOM 565 C CA . LYS A 1 71 ? 3.803 -4.887 -11.387 1.00 93.88 71 LYS A CA 1
ATOM 566 C C . LYS A 1 71 ? 3.356 -5.503 -10.060 1.00 93.88 71 LYS A C 1
ATOM 568 O O . LYS A 1 71 ? 2.163 -5.521 -9.788 1.00 93.88 71 LYS A O 1
ATOM 573 N N . GLU A 1 72 ? 4.300 -5.957 -9.240 1.00 95.75 72 GLU A N 1
ATOM 574 C CA . GLU A 1 72 ? 4.054 -6.521 -7.907 1.00 95.75 72 GLU A CA 1
ATOM 575 C C . GLU A 1 72 ? 3.323 -5.521 -7.004 1.00 95.75 72 GLU A C 1
ATOM 577 O O . GLU A 1 72 ? 2.304 -5.858 -6.406 1.00 95.75 72 GLU A O 1
ATOM 582 N N . LEU A 1 73 ? 3.776 -4.262 -6.986 1.00 95.44 73 LEU A N 1
ATOM 583 C CA . LEU A 1 73 ? 3.082 -3.175 -6.295 1.00 95.44 73 LEU A CA 1
ATOM 584 C C . LEU A 1 73 ? 1.631 -3.039 -6.764 1.00 95.44 73 LEU A C 1
ATOM 586 O O . LEU A 1 73 ? 0.742 -2.913 -5.929 1.00 95.44 73 LEU A O 1
ATOM 590 N N . GLY A 1 74 ? 1.385 -3.115 -8.075 1.00 91.75 74 GLY A N 1
ATOM 591 C CA . GLY A 1 74 ? 0.040 -3.055 -8.648 1.00 91.75 74 GLY A CA 1
ATOM 592 C C . GLY A 1 74 ? -0.894 -4.167 -8.158 1.00 91.75 74 GLY A C 1
ATOM 593 O O . GLY A 1 74 ? -2.083 -3.920 -7.990 1.00 91.75 74 GLY A O 1
ATOM 594 N N . LEU A 1 75 ? -0.364 -5.361 -7.878 1.00 91.19 75 LEU A N 1
ATOM 595 C CA . LEU A 1 75 ? -1.139 -6.502 -7.371 1.00 91.19 75 LEU A CA 1
ATOM 596 C C . LEU A 1 75 ? -1.487 -6.382 -5.880 1.00 91.19 75 LEU A C 1
ATOM 598 O O . LEU A 1 75 ? -2.467 -6.972 -5.436 1.00 91.19 75 LEU A O 1
ATOM 602 N N . MET A 1 76 ? -0.696 -5.631 -5.107 1.00 92.44 76 MET A N 1
ATOM 603 C CA . MET A 1 76 ? -0.940 -5.389 -3.678 1.00 92.44 76 MET A CA 1
ATOM 604 C C . MET A 1 76 ? -1.918 -4.236 -3.418 1.00 92.44 76 MET A C 1
ATOM 606 O O . MET A 1 76 ? -2.285 -3.988 -2.269 1.00 92.44 76 MET A O 1
ATOM 610 N N . LEU A 1 77 ? -2.323 -3.502 -4.459 1.00 91.12 77 LEU A N 1
ATOM 611 C CA . LEU A 1 77 ? -3.274 -2.407 -4.318 1.00 91.12 77 LEU A CA 1
ATOM 612 C C . LEU A 1 77 ? -4.713 -2.920 -4.127 1.00 91.12 77 LEU A C 1
ATOM 614 O O . LEU A 1 77 ? -5.086 -3.957 -4.680 1.00 91.12 77 LEU A O 1
ATOM 618 N N . PRO A 1 78 ? -5.568 -2.183 -3.392 1.00 88.94 78 PRO A N 1
ATOM 619 C CA . PRO A 1 78 ? -6.980 -2.527 -3.243 1.00 88.94 78 PRO A CA 1
ATOM 620 C C . PRO A 1 78 ? -7.710 -2.589 -4.595 1.00 88.94 78 PRO A C 1
ATOM 622 O O . PRO A 1 78 ? -7.552 -1.696 -5.431 1.00 88.94 78 PRO A O 1
ATOM 625 N N . LYS A 1 79 ? -8.564 -3.606 -4.789 1.00 70.50 79 LYS A N 1
ATOM 626 C CA . LYS A 1 79 ? -9.222 -3.940 -6.074 1.00 70.50 79 LYS A CA 1
ATOM 627 C C . LYS A 1 79 ? -9.989 -2.782 -6.728 1.00 70.50 79 LYS A C 1
ATOM 629 O O . LYS A 1 79 ? -9.963 -2.652 -7.947 1.00 70.50 79 LYS A O 1
ATOM 634 N N . HIS A 1 80 ? -10.581 -1.887 -5.935 1.00 62.75 80 HIS A N 1
ATOM 635 C CA . HIS A 1 80 ? -11.289 -0.702 -6.440 1.00 62.75 80 HIS A CA 1
ATOM 636 C C . HIS A 1 80 ? -10.383 0.283 -7.205 1.00 62.75 80 HIS A C 1
ATOM 638 O O . HIS A 1 80 ? -10.876 1.078 -7.991 1.00 62.75 80 HIS A O 1
ATOM 644 N N . SER A 1 81 ? -9.058 0.215 -7.023 1.00 59.41 81 SER A N 1
ATOM 645 C CA . SER A 1 81 ? -8.092 1.013 -7.796 1.00 59.41 81 SER A CA 1
ATOM 646 C C . SER A 1 81 ? -7.673 0.364 -9.123 1.00 59.41 81 SER A C 1
ATOM 648 O O . SER A 1 81 ? -7.082 1.033 -9.968 1.00 59.41 81 SER A O 1
ATOM 650 N N . ALA A 1 82 ? -7.965 -0.929 -9.306 1.00 54.91 82 ALA A N 1
ATOM 651 C CA . ALA A 1 82 ? -7.501 -1.734 -10.434 1.00 54.91 82 ALA A CA 1
ATOM 652 C C . ALA A 1 82 ? -8.565 -1.918 -11.527 1.00 54.91 82 ALA A C 1
ATOM 654 O O . ALA A 1 82 ? -8.205 -2.039 -12.695 1.00 54.91 82 ALA A O 1
ATOM 655 N N . GLU A 1 83 ? -9.854 -1.929 -11.170 1.00 56.03 83 GLU A N 1
ATOM 656 C CA . GLU A 1 83 ? -10.938 -2.178 -12.136 1.00 56.03 83 GLU A CA 1
ATOM 657 C C . GLU A 1 83 ? -11.378 -0.926 -12.916 1.00 56.03 83 GLU A C 1
ATOM 659 O O . GLU A 1 83 ? -11.897 -1.053 -14.020 1.00 56.03 83 GLU A O 1
ATOM 664 N N . GLU A 1 84 ? -11.101 0.282 -12.413 1.00 54.41 84 GLU A N 1
ATOM 665 C CA . GLU A 1 84 ? -11.520 1.537 -13.066 1.00 54.41 84 GLU A CA 1
ATOM 666 C C . GLU A 1 84 ? -10.360 2.282 -13.759 1.00 54.41 84 GLU A C 1
ATOM 668 O O . GLU A 1 84 ? -10.562 3.106 -14.652 1.00 54.41 84 GLU A O 1
ATOM 673 N N . MET A 1 85 ? -9.112 1.955 -13.407 1.00 58.59 85 MET A N 1
ATOM 674 C CA . MET A 1 85 ? -7.919 2.570 -13.983 1.00 58.59 85 MET A CA 1
ATOM 675 C C . MET A 1 85 ? -7.097 1.549 -14.757 1.00 58.59 85 MET A C 1
ATOM 677 O O . MET A 1 85 ? -6.602 0.571 -14.207 1.00 58.59 85 MET A O 1
ATOM 681 N N . LYS A 1 86 ? -6.845 1.838 -16.036 1.00 71.62 86 LYS A N 1
ATOM 682 C CA . LYS A 1 86 ? -5.836 1.142 -16.840 1.00 71.62 86 LYS A CA 1
ATOM 683 C C . LYS A 1 86 ? -4.467 1.324 -16.174 1.00 71.62 86 LYS A C 1
ATOM 685 O O . LYS A 1 86 ? -3.801 2.342 -16.384 1.00 71.62 86 LYS A O 1
ATOM 690 N N . LEU A 1 87 ? -4.090 0.365 -15.325 1.00 74.88 87 LEU A N 1
ATOM 691 C CA . LEU A 1 87 ? -2.900 0.428 -14.484 1.00 74.88 87 LEU A CA 1
ATOM 692 C C . LEU A 1 87 ? -1.660 0.642 -15.355 1.00 74.88 87 LEU A C 1
ATOM 694 O O . LEU A 1 87 ? -1.228 -0.229 -16.108 1.00 74.88 87 LEU A O 1
ATOM 698 N N . ASN A 1 88 ? -1.094 1.838 -15.256 1.00 90.19 88 ASN A N 1
ATOM 699 C CA . ASN A 1 88 ? 0.168 2.205 -15.870 1.00 90.19 88 ASN A CA 1
ATOM 700 C C . ASN A 1 88 ? 1.197 2.475 -14.768 1.00 90.19 88 ASN A C 1
ATOM 702 O O . ASN A 1 88 ? 0.863 2.587 -13.589 1.00 90.19 88 ASN A O 1
ATOM 706 N N . LYS A 1 89 ? 2.476 2.581 -15.138 1.00 93.25 89 LYS A N 1
ATOM 707 C CA . LYS A 1 89 ? 3.556 2.757 -14.154 1.00 93.25 89 LYS A CA 1
ATOM 708 C C . LYS A 1 89 ? 3.327 3.966 -13.241 1.00 93.25 89 LYS A C 1
ATOM 710 O O . LYS A 1 89 ? 3.575 3.867 -12.047 1.00 93.25 89 LYS A O 1
ATOM 715 N N . GLY A 1 90 ? 2.838 5.082 -13.786 1.00 93.44 90 GLY A N 1
ATOM 716 C CA . GLY A 1 90 ? 2.584 6.299 -13.015 1.00 93.44 90 GLY A CA 1
ATOM 717 C C . GLY A 1 90 ? 1.444 6.129 -12.014 1.00 93.44 90 GLY A C 1
ATOM 718 O O . GLY A 1 90 ? 1.600 6.474 -10.843 1.00 93.44 90 GLY A O 1
ATOM 719 N N . THR A 1 91 ? 0.322 5.550 -12.447 1.00 91.75 91 THR A N 1
ATOM 720 C CA . THR A 1 91 ? -0.837 5.330 -11.570 1.00 91.75 91 THR A CA 1
ATOM 721 C C . THR A 1 91 ? -0.542 4.304 -10.486 1.00 91.75 91 THR A C 1
ATOM 723 O O . THR A 1 91 ? -0.912 4.546 -9.343 1.00 91.75 91 THR A O 1
ATOM 726 N N . ILE A 1 92 ? 0.177 3.217 -10.802 1.00 92.62 92 ILE A N 1
ATOM 727 C CA . ILE A 1 92 ? 0.583 2.222 -9.800 1.00 92.62 92 ILE A CA 1
ATOM 728 C C . ILE A 1 92 ? 1.447 2.884 -8.726 1.00 92.62 92 ILE A C 1
ATOM 730 O O . ILE A 1 92 ? 1.122 2.791 -7.550 1.00 92.62 92 ILE A O 1
ATOM 734 N N . LEU A 1 93 ? 2.503 3.607 -9.116 1.00 95.94 93 LEU A N 1
ATOM 735 C CA . LEU A 1 93 ? 3.393 4.262 -8.152 1.00 95.94 93 LEU A CA 1
ATOM 736 C C . LEU A 1 93 ? 2.642 5.270 -7.276 1.00 95.94 93 LEU A C 1
ATOM 738 O O . LEU A 1 93 ? 2.813 5.276 -6.056 1.00 95.94 93 LEU A O 1
ATOM 742 N N . LYS A 1 94 ? 1.773 6.089 -7.881 1.00 93.25 94 LYS A N 1
ATOM 743 C CA . LYS A 1 94 ? 0.949 7.047 -7.140 1.00 93.25 94 LYS A CA 1
ATOM 744 C C . LYS A 1 94 ? 0.035 6.343 -6.135 1.00 93.25 94 LYS A C 1
ATOM 746 O O . LYS A 1 94 ? 0.057 6.696 -4.956 1.00 93.25 94 LYS A O 1
ATOM 751 N N . ALA A 1 95 ? -0.722 5.347 -6.588 1.00 92.44 95 ALA A N 1
ATOM 752 C CA . ALA A 1 95 ? -1.648 4.598 -5.751 1.00 92.44 95 ALA A CA 1
ATOM 753 C C . ALA A 1 95 ? -0.919 3.841 -4.630 1.00 92.44 95 ALA A C 1
ATOM 755 O O . ALA A 1 95 ? -1.398 3.832 -3.502 1.00 92.44 95 ALA A O 1
ATOM 756 N N . SER A 1 96 ? 0.273 3.290 -4.885 1.00 95.38 96 SER A N 1
ATOM 757 C CA . SER A 1 96 ? 1.103 2.664 -3.847 1.00 95.38 96 SER A CA 1
ATOM 758 C C . SER A 1 96 ? 1.519 3.659 -2.770 1.00 95.38 96 SER A C 1
ATOM 760 O O . SER A 1 96 ? 1.406 3.360 -1.582 1.00 95.38 96 SER A O 1
ATOM 762 N N . CYS A 1 97 ? 1.950 4.862 -3.151 1.00 96.75 97 CYS A N 1
ATOM 763 C CA . CYS A 1 97 ? 2.284 5.901 -2.179 1.00 96.75 97 CYS A CA 1
ATOM 764 C C . CYS A 1 97 ? 1.066 6.346 -1.356 1.00 96.75 97 CYS A C 1
ATOM 766 O O . CYS A 1 97 ? 1.182 6.537 -0.145 1.00 96.75 97 CYS A O 1
ATOM 768 N N . ASP A 1 98 ? -0.089 6.519 -2.004 1.00 95.00 98 ASP A N 1
ATOM 769 C CA . ASP A 1 98 ? -1.345 6.873 -1.337 1.00 95.00 98 ASP A CA 1
ATOM 770 C C . ASP A 1 98 ? -1.778 5.764 -0.363 1.00 95.00 98 ASP A C 1
ATOM 772 O O . ASP A 1 98 ? -2.122 6.046 0.786 1.00 95.00 98 ASP A O 1
ATOM 776 N N . TYR A 1 99 ? -1.657 4.502 -0.774 1.00 96.06 99 TYR A N 1
ATOM 777 C CA . TYR A 1 99 ? -2.036 3.357 0.044 1.00 96.06 99 TYR A CA 1
ATOM 778 C C . TYR A 1 99 ? -1.142 3.188 1.276 1.00 96.06 99 TYR A C 1
ATOM 780 O O . TYR A 1 99 ? -1.656 2.984 2.372 1.00 96.06 99 TYR A O 1
ATOM 788 N N . ILE A 1 100 ? 0.178 3.371 1.152 1.00 97.62 100 ILE A N 1
ATOM 789 C CA . ILE A 1 100 ? 1.090 3.346 2.310 1.00 97.62 100 ILE A CA 1
ATOM 790 C C . ILE A 1 100 ? 0.697 4.414 3.339 1.00 97.62 100 ILE A C 1
ATOM 792 O O . ILE A 1 100 ? 0.644 4.127 4.536 1.00 97.62 100 ILE A O 1
ATOM 796 N N . ARG A 1 101 ? 0.382 5.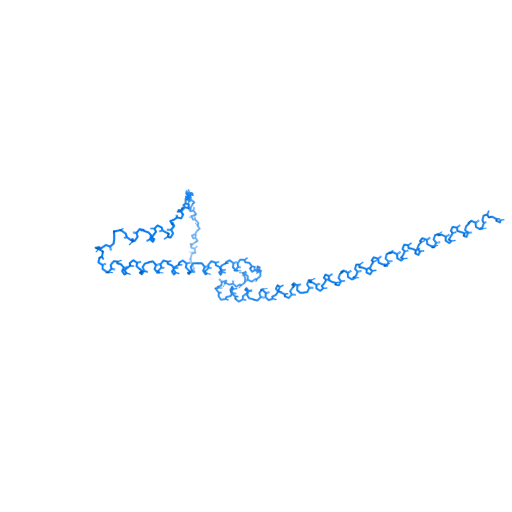636 2.888 1.00 97.81 101 ARG A N 1
ATOM 797 C CA . ARG A 1 101 ? -0.081 6.709 3.783 1.00 97.81 101 ARG A CA 1
ATOM 798 C C . ARG A 1 101 ? -1.391 6.346 4.474 1.00 97.81 101 ARG A C 1
ATOM 800 O O . ARG A 1 101 ? -1.548 6.641 5.656 1.00 97.81 101 ARG A O 1
ATOM 807 N N . GLN A 1 102 ? -2.318 5.718 3.754 1.00 96.50 102 GLN A N 1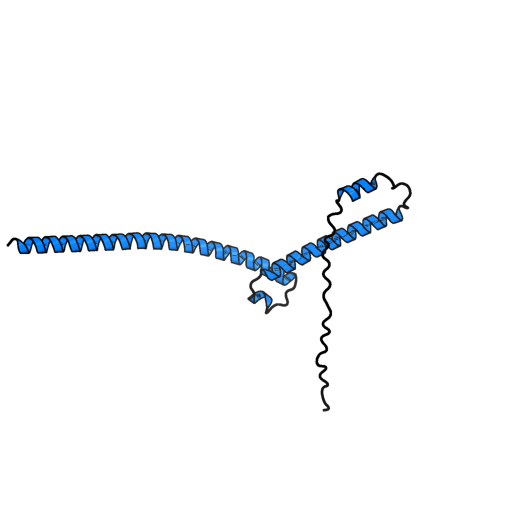
ATOM 808 C CA . GLN A 1 102 ? -3.579 5.264 4.331 1.00 96.50 102 GLN A CA 1
ATOM 809 C C . GLN A 1 102 ? -3.347 4.184 5.393 1.00 96.50 102 GLN A C 1
ATOM 811 O O . GLN A 1 102 ? -3.802 4.341 6.519 1.00 96.50 102 GLN A O 1
ATOM 816 N N . LEU A 1 103 ? -2.544 3.160 5.091 1.00 97.56 103 LEU A N 1
ATOM 817 C CA . LEU A 1 103 ? -2.211 2.087 6.033 1.00 97.56 103 LEU A CA 1
ATOM 818 C C . LEU A 1 103 ? -1.553 2.606 7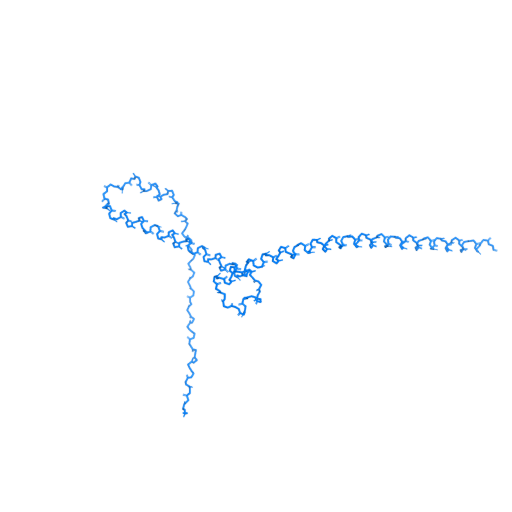.318 1.00 97.56 103 LEU A C 1
ATOM 820 O O . LEU A 1 103 ? -1.819 2.094 8.404 1.00 97.56 103 LEU A O 1
ATOM 824 N N . GLN A 1 104 ? -0.703 3.631 7.220 1.00 98.00 104 GLN A N 1
ATOM 825 C CA . GLN A 1 104 ? -0.108 4.273 8.395 1.00 98.00 104 GLN A CA 1
ATOM 826 C C . GLN A 1 104 ? -1.169 4.936 9.284 1.00 98.00 104 GLN A C 1
ATOM 828 O O . GLN A 1 104 ? -1.141 4.748 10.502 1.00 98.00 104 GLN A O 1
ATOM 833 N N . LYS A 1 105 ? -2.128 5.654 8.685 1.00 97.75 105 LYS A N 1
ATOM 834 C CA . LYS A 1 105 ? -3.255 6.262 9.412 1.00 97.75 105 LYS A CA 1
ATOM 835 C C . LYS A 1 105 ? -4.166 5.203 10.030 1.00 97.75 105 LYS A C 1
ATOM 837 O O . LYS A 1 105 ? -4.539 5.325 11.195 1.00 97.75 105 LYS A O 1
ATOM 842 N N . ASP A 1 106 ? -4.479 4.148 9.282 1.00 97.56 106 ASP A N 1
ATOM 843 C CA . ASP A 1 106 ? -5.331 3.050 9.748 1.00 97.56 106 ASP A CA 1
ATOM 844 C C . ASP A 1 106 ? -4.695 2.326 10.937 1.00 97.56 106 ASP A C 1
ATOM 846 O O . ASP A 1 106 ? -5.367 2.035 11.927 1.00 97.56 106 ASP A O 1
ATOM 850 N N . ARG A 1 107 ? -3.375 2.102 10.891 1.00 98.00 107 ARG A N 1
ATOM 851 C CA . ARG A 1 107 ? -2.619 1.532 12.010 1.00 98.00 107 ARG A CA 1
ATOM 852 C C . ARG A 1 107 ? -2.703 2.408 13.258 1.00 98.00 107 ARG A C 1
ATOM 854 O O . ARG A 1 107 ? -2.916 1.889 14.350 1.00 98.00 107 ARG A O 1
ATOM 861 N N . GLU A 1 108 ? -2.528 3.720 13.123 1.00 97.88 108 GLU A N 1
ATOM 862 C CA . GLU A 1 108 ? -2.626 4.650 14.254 1.00 97.88 108 GLU A CA 1
ATOM 863 C C . GLU A 1 108 ? -4.035 4.652 14.862 1.00 97.88 108 GLU A C 1
ATOM 865 O O . GLU A 1 108 ? -4.195 4.588 16.085 1.00 97.88 108 GLU A O 1
ATOM 870 N N . LEU A 1 109 ? -5.062 4.668 14.012 1.00 97.88 109 LEU A N 1
ATOM 871 C CA . LEU A 1 109 ? -6.453 4.594 14.441 1.00 97.88 109 LEU A CA 1
ATOM 872 C C . LEU A 1 109 ? -6.746 3.278 15.175 1.00 97.88 109 LEU A C 1
ATOM 874 O O . LEU A 1 109 ? -7.363 3.300 16.240 1.00 97.88 109 LEU A O 1
ATOM 878 N N . MET A 1 110 ? -6.270 2.150 14.646 1.00 97.81 110 MET A N 1
ATOM 879 C CA . MET A 1 110 ? -6.421 0.832 15.264 1.00 97.81 110 MET A CA 1
ATOM 880 C C . MET A 1 110 ? -5.777 0.783 16.656 1.00 97.81 110 MET A C 1
ATOM 882 O O . MET A 1 110 ? -6.395 0.290 17.596 1.00 97.81 110 MET A O 1
ATOM 886 N N . LEU A 1 111 ? -4.578 1.353 16.822 1.00 98.00 111 LEU A N 1
ATOM 887 C CA . LEU A 1 111 ? -3.905 1.427 18.124 1.00 98.00 111 LEU A CA 1
ATOM 888 C C . LEU A 1 111 ? -4.690 2.277 19.135 1.00 98.00 111 LEU A C 1
ATOM 890 O O . LEU A 1 111 ? -4.828 1.886 20.296 1.00 98.00 111 LEU A O 1
ATOM 894 N N . ARG A 1 112 ? -5.252 3.416 18.705 1.00 97.44 112 ARG A N 1
ATOM 895 C CA . ARG A 1 112 ? -6.120 4.242 19.564 1.00 97.44 112 ARG A CA 1
ATOM 896 C C . ARG A 1 112 ? -7.381 3.492 19.984 1.00 97.44 112 ARG A C 1
ATOM 898 O O . ARG A 1 112 ? -7.723 3.501 21.167 1.00 97.44 112 ARG A O 1
ATOM 905 N N . GLN A 1 113 ? -8.041 2.822 19.040 1.00 97.44 113 GLN A N 1
ATOM 906 C CA . GLN A 1 113 ? -9.221 2.006 19.327 1.00 97.44 113 GLN A CA 1
ATOM 907 C C . GLN A 1 113 ? -8.891 0.875 20.301 1.00 97.44 113 GLN A C 1
ATOM 909 O O . GLN A 1 113 ? -9.617 0.687 21.269 1.00 97.44 113 GLN A O 1
ATOM 914 N N . GLN A 1 114 ? -7.764 0.183 20.120 1.00 97.69 114 GLN A N 1
ATOM 915 C CA . GLN A 1 114 ? -7.323 -0.873 21.031 1.00 97.69 114 GLN A CA 1
ATOM 916 C C . GLN A 1 114 ? -7.093 -0.346 22.456 1.00 97.69 114 GLN A C 1
ATOM 918 O O . GLN A 1 114 ? -7.504 -0.981 23.427 1.00 97.69 114 GLN A O 1
ATOM 923 N N . GLN A 1 115 ? -6.488 0.837 22.604 1.00 97.69 115 GLN A N 1
ATOM 924 C CA . GLN A 1 115 ? -6.290 1.452 23.918 1.00 97.69 115 GLN A CA 1
ATOM 925 C C . GLN A 1 115 ? -7.621 1.841 24.575 1.00 97.69 115 GLN A C 1
ATOM 927 O O . GLN A 1 115 ? -7.812 1.617 25.773 1.00 97.69 115 GLN A O 1
ATOM 932 N N . GLN A 1 116 ? -8.547 2.419 23.808 1.00 97.62 116 GLN A N 1
ATOM 933 C CA . GLN A 1 116 ? -9.886 2.744 24.295 1.00 97.62 116 GLN A CA 1
ATOM 934 C C . GLN A 1 116 ? -10.651 1.477 24.697 1.00 97.62 116 GLN A C 1
ATOM 936 O O . GLN A 1 116 ? -11.245 1.443 25.774 1.00 97.62 116 GLN A O 1
ATOM 941 N N . GLN A 1 117 ? -10.574 0.429 23.882 1.00 97.25 117 GLN A N 1
ATOM 942 C CA . GLN A 1 117 ? -11.192 -0.865 24.140 1.00 97.25 117 GLN A CA 1
ATOM 943 C C . GLN A 1 117 ? -10.670 -1.475 25.446 1.00 97.25 117 GLN A C 1
ATOM 945 O O . GLN A 1 117 ? -11.463 -1.823 26.314 1.00 97.25 117 GLN A O 1
ATOM 950 N N . ALA A 1 118 ? -9.351 -1.488 25.660 1.00 97.75 118 ALA A N 1
ATOM 951 C CA . ALA A 1 118 ? -8.755 -1.985 26.901 1.00 97.75 118 ALA A CA 1
ATOM 952 C C . ALA A 1 118 ? -9.229 -1.207 28.146 1.00 97.75 118 ALA A C 1
ATOM 954 O O . ALA A 1 118 ? -9.454 -1.794 29.209 1.00 97.75 118 ALA A O 1
ATOM 955 N N . ARG A 1 119 ? -9.418 0.117 28.028 1.00 97.12 119 ARG A N 1
ATOM 956 C CA . ARG A 1 119 ? -9.968 0.949 29.115 1.00 97.12 119 ARG A CA 1
ATOM 957 C C . ARG A 1 119 ? -11.426 0.605 29.409 1.00 97.12 119 ARG A C 1
ATOM 959 O O . ARG A 1 119 ? -11.790 0.478 30.578 1.00 97.12 119 ARG A O 1
ATOM 966 N N . LEU A 1 120 ? -12.246 0.446 28.371 1.00 97.50 120 LEU A N 1
ATOM 967 C CA . LEU A 1 120 ? -13.654 0.074 28.512 1.00 97.50 120 LEU A CA 1
ATOM 968 C C . LEU A 1 120 ? -13.804 -1.324 29.112 1.00 97.50 120 LEU A C 1
ATOM 970 O O . LEU A 1 120 ? -14.595 -1.505 30.032 1.00 97.50 120 LEU A O 1
ATOM 974 N N . GLU A 1 121 ? -12.997 -2.286 28.672 1.00 97.44 121 GLU A N 1
ATOM 975 C CA . GLU A 1 121 ? -12.969 -3.639 29.233 1.00 97.44 121 GLU A CA 1
ATOM 976 C C . GLU A 1 121 ? -12.552 -3.636 30.702 1.00 97.44 121 GLU A C 1
ATOM 978 O O . GLU A 1 121 ? -13.179 -4.302 31.527 1.00 97.44 121 GLU A O 1
ATOM 983 N N . HIS A 1 122 ? -11.538 -2.848 31.069 1.00 97.44 122 HIS A N 1
ATOM 984 C CA . HIS A 1 122 ? -11.170 -2.683 32.471 1.00 97.44 122 HIS A CA 1
ATOM 985 C C . HIS A 1 122 ? -12.335 -2.114 33.289 1.00 97.44 122 HIS A C 1
ATOM 987 O O . HIS A 1 122 ? -12.666 -2.658 34.342 1.00 97.44 122 HIS A O 1
ATOM 993 N N . ALA A 1 123 ? -12.965 -1.032 32.829 1.00 96.75 123 ALA A N 1
ATOM 994 C CA . ALA A 1 123 ? -14.098 -0.433 33.528 1.00 96.75 123 ALA A CA 1
ATOM 995 C C . ALA A 1 123 ? -15.266 -1.425 33.662 1.00 96.75 123 ALA A C 1
ATOM 997 O O . ALA A 1 123 ? -15.804 -1.595 34.756 1.00 96.75 123 ALA A O 1
ATOM 998 N N . ALA A 1 124 ? -15.608 -2.135 32.585 1.00 96.94 124 ALA A N 1
ATOM 999 C CA . ALA A 1 124 ? -16.654 -3.152 32.570 1.00 96.94 124 ALA A CA 1
ATOM 1000 C C . ALA A 1 124 ? -16.375 -4.285 33.569 1.00 96.94 124 ALA A C 1
ATOM 1002 O O . ALA A 1 124 ? -17.287 -4.691 34.291 1.00 96.94 124 ALA A O 1
ATOM 1003 N N . ARG A 1 125 ? -15.119 -4.748 33.682 1.00 96.94 125 ARG A N 1
ATOM 1004 C CA . ARG A 1 125 ? -14.718 -5.745 34.692 1.00 96.94 125 ARG A CA 1
ATOM 1005 C C . ARG A 1 125 ? -14.993 -5.261 36.114 1.00 96.94 125 ARG A C 1
ATOM 1007 O O . ARG A 1 125 ? -15.618 -5.988 36.883 1.00 96.94 125 ARG A O 1
ATOM 1014 N N . ILE A 1 126 ? -14.598 -4.029 36.439 1.00 96.44 126 ILE A N 1
ATOM 1015 C CA . ILE A 1 126 ? -14.837 -3.440 37.765 1.00 96.44 126 ILE A CA 1
ATOM 1016 C C . ILE A 1 126 ? -16.339 -3.304 38.049 1.00 96.44 126 ILE A C 1
ATOM 1018 O O . ILE A 1 126 ? -16.794 -3.622 39.147 1.00 96.44 126 ILE A O 1
ATOM 1022 N N . TYR A 1 127 ? -17.139 -2.863 37.074 1.00 95.06 127 TYR A N 1
ATOM 1023 C CA . TYR A 1 127 ? -18.592 -2.778 37.248 1.00 95.06 127 TYR A CA 1
ATOM 1024 C C . TYR A 1 127 ? -19.233 -4.150 37.471 1.00 95.06 127 TYR A C 1
ATOM 1026 O O . TYR A 1 127 ? -20.072 -4.290 38.362 1.00 95.06 127 TYR A O 1
ATOM 1034 N N . ALA A 1 128 ? -18.811 -5.167 36.718 1.00 94.75 128 ALA A N 1
ATOM 1035 C CA . ALA A 1 128 ? -19.295 -6.531 36.893 1.00 94.75 128 ALA A CA 1
ATOM 1036 C C . ALA A 1 128 ? -18.966 -7.074 38.293 1.00 94.75 128 ALA A C 1
ATOM 1038 O O . ALA A 1 128 ? -19.815 -7.698 38.928 1.00 94.75 128 ALA A O 1
ATOM 1039 N N . GLU A 1 129 ? -17.764 -6.806 38.805 1.00 93.94 129 GLU A N 1
ATOM 1040 C CA . GLU A 1 129 ? -17.364 -7.186 40.162 1.00 93.94 129 GLU A CA 1
ATOM 1041 C C . GLU A 1 129 ? -18.200 -6.474 41.235 1.00 93.94 129 GLU A C 1
ATOM 1043 O O . GLU A 1 129 ? -18.731 -7.122 42.137 1.00 93.94 129 GLU A O 1
ATOM 1048 N N . ARG A 1 130 ? -18.420 -5.160 41.098 1.00 92.25 130 ARG A N 1
ATOM 1049 C CA . ARG A 1 130 ? -19.262 -4.386 42.027 1.00 92.25 130 ARG A CA 1
ATOM 1050 C C . ARG A 1 130 ? -20.697 -4.905 42.092 1.00 92.25 130 ARG A C 1
ATOM 1052 O O . ARG A 1 130 ? -21.261 -4.997 43.180 1.00 92.25 130 ARG A O 1
ATOM 1059 N N . VAL A 1 131 ? -21.289 -5.254 40.948 1.00 92.19 131 VAL A N 1
ATOM 1060 C CA . VAL A 1 131 ? -22.647 -5.823 40.898 1.00 92.19 131 VAL A CA 1
ATOM 1061 C C . VAL A 1 131 ? -22.698 -7.178 41.602 1.00 92.19 131 VAL A C 1
ATOM 1063 O O . VAL A 1 131 ? -23.628 -7.412 42.373 1.00 92.19 131 VAL A O 1
ATOM 1066 N N . LYS A 1 132 ? -21.688 -8.038 41.401 1.00 90.38 132 LYS A N 1
ATOM 1067 C CA . LYS A 1 132 ? -21.582 -9.329 42.100 1.00 90.38 132 LYS A CA 1
ATOM 1068 C C . LYS A 1 132 ? -21.500 -9.146 43.614 1.00 90.38 132 LYS A C 1
ATOM 1070 O O . LYS A 1 132 ? -22.256 -9.788 44.332 1.00 90.38 132 LYS A O 1
ATOM 1075 N N . ILE A 1 133 ? -20.635 -8.250 44.096 1.00 89.56 133 ILE A N 1
ATOM 1076 C CA . ILE A 1 133 ? -20.480 -7.980 45.536 1.00 89.56 133 ILE A CA 1
ATOM 1077 C C . ILE A 1 133 ? -21.783 -7.442 46.131 1.00 89.56 133 ILE A C 1
ATOM 1079 O O . ILE A 1 133 ? -22.235 -7.949 47.154 1.00 89.56 133 ILE A O 1
ATOM 1083 N N . ARG A 1 134 ? -22.414 -6.451 45.483 1.00 85.69 134 ARG A N 1
ATOM 1084 C CA . ARG A 1 134 ? -23.700 -5.904 45.940 1.00 85.69 134 ARG A CA 1
ATOM 1085 C C . ARG A 1 134 ? -24.763 -6.995 46.030 1.00 85.69 134 ARG A C 1
ATOM 1087 O O . ARG A 1 134 ? -25.388 -7.129 47.070 1.00 85.69 134 ARG A O 1
ATOM 1094 N N . SER A 1 135 ? -24.900 -7.817 44.989 1.00 83.25 135 SER A N 1
ATOM 1095 C CA . SER A 1 135 ? -25.850 -8.931 44.984 1.00 83.25 135 SER A CA 1
ATOM 1096 C C . SER A 1 135 ? -25.582 -9.921 46.123 1.00 83.25 135 SER A C 1
ATOM 1098 O O . SER A 1 135 ? -26.514 -10.282 46.834 1.00 83.25 135 SER A O 1
ATOM 1100 N N . SER A 1 136 ? -24.325 -10.314 46.353 1.00 84.19 136 SER A N 1
ATOM 1101 C CA . SER A 1 136 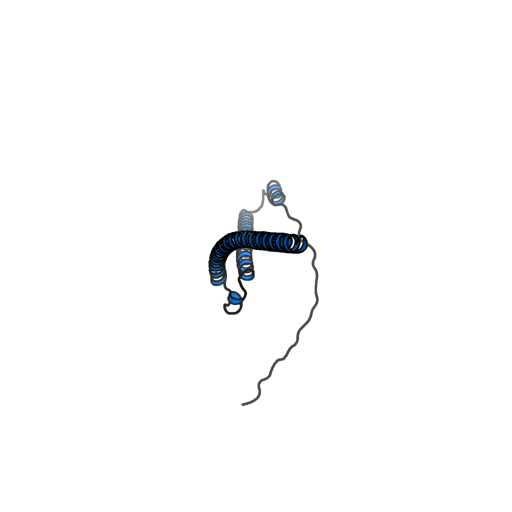? -23.954 -11.188 47.475 1.00 84.19 136 SER A CA 1
ATOM 1102 C C . SER A 1 136 ? -24.292 -10.576 48.837 1.00 84.19 136 SER A C 1
ATOM 1104 O O . SER A 1 136 ? -24.788 -11.280 49.717 1.00 84.19 136 SER A O 1
ATOM 1106 N N . ASN A 1 137 ? -24.061 -9.273 49.011 1.00 80.19 137 ASN A N 1
ATOM 1107 C CA . ASN A 1 137 ? -24.395 -8.557 50.242 1.00 80.19 137 ASN A CA 1
ATOM 1108 C C . ASN A 1 137 ? -25.913 -8.460 50.453 1.00 80.19 137 ASN A C 1
ATOM 1110 O O . ASN A 1 137 ? -26.384 -8.698 51.565 1.00 80.19 137 ASN A O 1
ATOM 1114 N N . ASP A 1 138 ? -26.680 -8.180 49.397 1.00 81.69 138 ASP A N 1
ATOM 1115 C CA . ASP A 1 138 ? -28.146 -8.145 49.444 1.00 81.69 138 ASP A CA 1
ATOM 1116 C C . ASP A 1 138 ? -28.708 -9.521 49.852 1.00 81.69 138 ASP A C 1
ATOM 1118 O O . ASP A 1 138 ? -29.568 -9.611 50.733 1.00 81.69 138 ASP A O 1
ATOM 1122 N N . PHE A 1 139 ? -28.162 -10.613 49.299 1.00 74.88 139 PHE A N 1
ATOM 1123 C CA . PHE A 1 139 ? -28.519 -11.981 49.694 1.00 74.88 139 PHE A CA 1
ATOM 1124 C C . PHE A 1 139 ? -28.148 -12.302 51.146 1.00 74.88 139 PHE A C 1
ATOM 1126 O O . PHE A 1 139 ? -28.940 -12.925 51.856 1.00 74.88 139 PHE A O 1
ATOM 1133 N N . ALA A 1 140 ? -26.964 -11.889 51.605 1.00 73.56 140 ALA A N 1
ATOM 1134 C CA . ALA A 1 140 ? -26.544 -12.087 52.990 1.00 73.56 140 ALA A CA 1
ATOM 1135 C C . ALA A 1 140 ? -27.479 -11.354 53.966 1.00 73.56 140 ALA A C 1
ATOM 1137 O O . ALA A 1 140 ? -27.916 -11.941 54.955 1.00 73.56 140 ALA A O 1
ATOM 1138 N N . SER A 1 141 ? -27.855 -10.115 53.643 1.00 72.19 141 SER A N 1
ATOM 1139 C CA . SER A 1 141 ? -28.766 -9.299 54.448 1.00 72.19 141 SER A CA 1
ATOM 1140 C C . SER A 1 141 ? -30.179 -9.898 54.509 1.00 72.19 141 SER A C 1
ATOM 1142 O O . SER A 1 141 ? -30.759 -10.022 55.591 1.00 72.19 141 SER A O 1
ATOM 1144 N N . LEU A 1 142 ? -30.715 -10.385 53.378 1.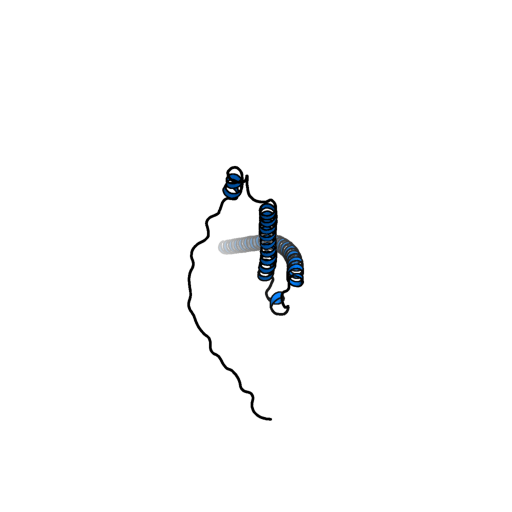00 73.06 142 LEU A N 1
ATOM 1145 C CA . LEU A 1 142 ? -31.982 -11.130 53.360 1.00 73.06 142 LEU A CA 1
ATOM 1146 C C . LEU A 1 142 ? -31.918 -12.384 54.240 1.00 73.06 142 LEU A C 1
ATOM 1148 O O . LEU A 1 142 ? -32.855 -12.660 54.988 1.00 73.06 142 LEU A O 1
ATOM 1152 N N . ARG A 1 143 ? -30.819 -13.143 54.168 1.00 69.25 143 ARG A N 1
ATOM 1153 C CA . ARG A 1 143 ? -30.646 -14.377 54.943 1.00 69.25 143 ARG A CA 1
ATOM 1154 C C . ARG A 1 143 ? -30.631 -14.098 56.447 1.00 69.25 143 ARG A C 1
ATOM 1156 O O . ARG A 1 143 ? -31.291 -14.824 57.183 1.00 69.25 143 ARG A O 1
ATOM 1163 N N . VAL A 1 144 ? -29.952 -13.032 56.880 1.00 71.56 144 VAL A N 1
ATOM 1164 C CA . VAL A 1 144 ? -29.934 -12.584 58.284 1.00 71.56 144 VAL A CA 1
ATOM 1165 C C . VAL A 1 144 ? -31.337 -12.193 58.758 1.00 71.56 144 VAL A C 1
ATOM 1167 O O . VAL A 1 144 ? -31.783 -12.679 59.798 1.00 71.56 144 VAL A O 1
ATOM 1170 N N . ASN A 1 145 ? -32.074 -11.397 57.977 1.00 66.00 145 ASN A N 1
ATOM 1171 C CA . ASN A 1 145 ? -33.449 -11.014 58.318 1.00 66.00 145 ASN A CA 1
ATOM 1172 C C . ASN A 1 145 ? -34.378 -12.234 58.432 1.00 66.00 145 ASN A C 1
ATOM 1174 O O . ASN A 1 145 ? -35.121 -12.354 59.403 1.00 66.00 145 ASN A O 1
ATOM 1178 N N . PHE A 1 146 ? -34.287 -13.190 57.502 1.00 65.50 146 PHE A N 1
ATOM 1179 C CA . PHE A 1 146 ? -35.060 -14.433 57.579 1.00 65.50 146 PHE A CA 1
ATOM 1180 C C . PHE A 1 146 ? -34.686 -15.302 58.783 1.00 65.50 146 PHE A C 1
ATOM 1182 O O . PHE A 1 146 ? -35.570 -15.910 59.381 1.00 65.50 146 PHE A O 1
ATOM 1189 N N . THR A 1 147 ? -33.407 -15.375 59.165 1.00 67.38 147 THR A N 1
ATOM 1190 C CA . THR A 1 147 ? -33.009 -16.091 60.389 1.00 67.38 147 THR A CA 1
ATOM 1191 C C . THR A 1 147 ? -33.516 -15.401 61.650 1.00 67.38 147 THR A C 1
ATOM 1193 O O . THR A 1 147 ? -33.953 -16.083 62.571 1.00 67.38 147 THR A O 1
ATOM 1196 N N . HIS A 1 148 ? -33.526 -14.066 61.675 1.00 62.94 148 HIS A N 1
ATOM 1197 C CA . HIS A 1 148 ? -34.011 -13.294 62.815 1.00 62.94 148 HIS A CA 1
ATOM 1198 C C . HIS A 1 148 ? -35.532 -13.433 62.993 1.00 62.94 148 HIS A C 1
ATOM 1200 O O . HIS A 1 148 ? -36.000 -13.563 64.118 1.00 62.94 148 HIS A O 1
ATOM 1206 N N . LEU A 1 149 ? -36.305 -13.489 61.900 1.00 60.94 149 LEU A N 1
ATOM 1207 C CA . LEU A 1 149 ? -37.754 -13.741 61.946 1.00 60.94 149 LEU A CA 1
ATOM 1208 C C . LEU A 1 149 ? -38.135 -15.179 62.338 1.00 60.94 149 LEU A C 1
ATOM 1210 O O . LEU A 1 149 ? -39.299 -15.430 62.614 1.00 60.94 149 LEU A O 1
ATOM 1214 N N . ARG A 1 150 ? -37.197 -16.135 62.323 1.00 62.03 150 ARG A N 1
ATOM 1215 C CA . ARG A 1 150 ? -37.457 -17.547 62.666 1.00 62.03 150 ARG A CA 1
ATOM 1216 C C . ARG A 1 150 ? -37.149 -17.887 64.128 1.00 62.03 150 ARG A C 1
ATOM 1218 O O . ARG A 1 150 ? -37.420 -19.008 64.546 1.00 62.03 150 ARG A O 1
ATOM 1225 N N . LEU A 1 151 ? -36.516 -16.961 64.852 1.00 56.91 151 LEU A N 1
ATOM 1226 C CA . LEU A 1 151 ? -36.120 -17.097 66.260 1.00 56.91 151 LEU A CA 1
ATOM 1227 C C . LEU A 1 151 ? -37.047 -16.336 67.228 1.00 56.91 151 LEU A C 1
ATOM 1229 O O . LEU A 1 151 ? -36.782 -16.326 68.427 1.00 56.91 151 LEU A O 1
ATOM 1233 N N . TYR A 1 152 ? -38.127 -15.744 66.717 1.00 47.97 152 TYR A N 1
ATOM 1234 C CA . TYR A 1 152 ? -39.253 -15.184 67.468 1.00 47.97 152 TYR A CA 1
ATOM 1235 C C . TYR A 1 152 ? -40.538 -15.878 67.020 1.00 47.97 152 TYR A C 1
ATOM 1237 O O . TYR A 1 152 ? -41.441 -16.025 67.870 1.00 47.97 152 TYR A O 1
#

Organism: Parascaris equorum (NCBI:txid6256)

Secondary structure (DSSP, 8-state):
---------------------------HHHHHHTTSSS-SSS-HHHHHHHHHHHHHHHHHHHHHHHHHHHHHHHHTS-GGGTSSS---HHHHHHHHHHHHHHHHHHHHHHHHHHHHHHHHHHHHHHHHHHHHHHHHHHHHHHHHHHHHTT--